Protein AF-A0A7S3H6M2-F1 (afdb_monomer)

pLDDT: mean 91.88, std 9.2, range [43.47, 98.38]

Mean predicted aligned error: 4.54 Å

Foldseek 3Di:
DPDDFFKAFPVVRDTDNPVRLCVVQPPPPVCVVSVPTAIETPPADAAPPPRRYGFQKQFQVVLATHNPVVLCVVQVDDPSVPTQMWTADSVRFTHHVNHTDDPVVSVVSSVSRVVVPD

Organism: NCBI:txid89044

Radius of gyration: 16.24 Å; Cα contacts (8 Å, |Δi|>4): 192; chains: 1; bounding box: 46×30×52 Å

InterPro domains:
  IPR000315 B-box-type zinc finger [PS50119] (42-88)
  IPR038446 CEBP, ZZ domain superfamily [G3DSA:4.10.640.40] (37-93)

Solvent-accessible surface area (backbone atoms only — not comparable to full-atom values): 6670 Å² total; per-residue (Å²): 130,91,72,66,64,48,26,31,32,60,79,77,70,46,74,24,27,69,66,56,43,43,46,58,29,72,62,35,79,93,41,68,80,40,55,78,57,42,74,22,58,60,94,46,51,53,8,72,87,72,65,56,43,47,25,33,30,39,31,68,76,76,38,37,36,19,24,63,67,59,42,48,72,67,26,72,50,78,77,47,56,72,54,53,66,30,43,31,48,94,84,59,53,42,23,54,94,85,40,78,48,57,69,72,58,44,48,53,54,50,53,52,33,55,67,72,66,126

Structure (mmCIF, N/CA/C/O backbone):
data_AF-A0A7S3H6M2-F1
#
_entry.id   AF-A0A7S3H6M2-F1
#
loop_
_atom_site.group_PDB
_atom_site.id
_atom_site.type_symbol
_atom_site.label_atom_id
_atom_site.label_alt_id
_atom_site.label_comp_id
_atom_site.label_asym_id
_atom_site.label_entity_id
_atom_site.label_seq_id
_atom_site.pdbx_PDB_ins_code
_atom_site.Cartn_x
_atom_site.Cartn_y
_atom_site.Car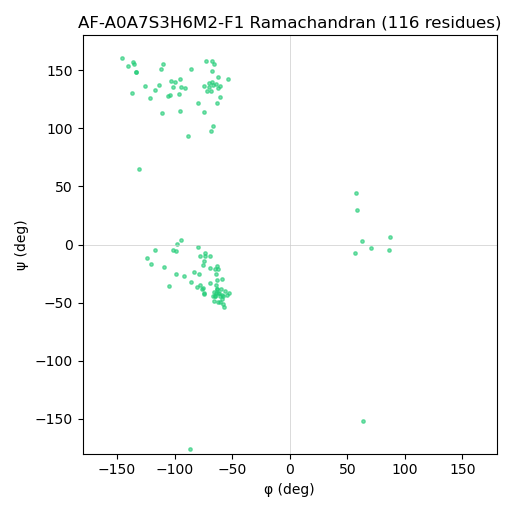tn_z
_atom_site.occupancy
_atom_site.B_iso_or_equiv
_atom_site.auth_seq_id
_atom_site.auth_comp_id
_atom_site.auth_asym_id
_atom_site.auth_atom_id
_atom_site.pdbx_PDB_model_num
ATOM 1 N N . GLU A 1 1 ? 10.009 -3.205 -28.437 1.00 51.16 1 GLU A N 1
ATOM 2 C CA . GLU A 1 1 ? 8.686 -3.370 -27.812 1.00 51.16 1 GLU A CA 1
ATOM 3 C C . GLU A 1 1 ? 8.707 -2.582 -26.518 1.00 51.16 1 GLU A C 1
ATOM 5 O O . GLU A 1 1 ? 9.531 -2.885 -25.658 1.00 51.16 1 GLU A O 1
ATOM 10 N N . ASP A 1 2 ? 7.930 -1.504 -26.438 1.00 56.41 2 ASP A N 1
ATOM 11 C CA . ASP A 1 2 ? 7.875 -0.653 -25.249 1.00 56.41 2 ASP A CA 1
ATOM 12 C C . ASP A 1 2 ? 7.226 -1.433 -24.105 1.00 56.41 2 ASP A C 1
ATOM 14 O O . ASP A 1 2 ? 6.006 -1.573 -24.023 1.00 56.41 2 ASP A O 1
ATOM 18 N N . ARG A 1 3 ? 8.056 -2.006 -23.232 1.00 79.56 3 ARG A N 1
ATOM 19 C CA . ARG A 1 3 ? 7.572 -2.673 -22.025 1.00 79.56 3 ARG A CA 1
ATOM 20 C C . ARG A 1 3 ? 7.136 -1.604 -21.034 1.00 79.56 3 ARG A C 1
ATOM 22 O O . ARG A 1 3 ? 7.966 -0.845 -20.535 1.00 79.56 3 ARG A O 1
ATOM 29 N N . VAL A 1 4 ? 5.838 -1.564 -20.750 1.00 89.75 4 VAL A N 1
ATOM 30 C CA . VAL A 1 4 ? 5.256 -0.643 -19.772 1.00 89.75 4 VAL A CA 1
ATOM 31 C C . VAL A 1 4 ? 5.880 -0.907 -18.402 1.00 89.75 4 VAL A C 1
ATOM 33 O O . VAL A 1 4 ? 6.069 -2.058 -17.998 1.00 89.75 4 VAL A O 1
ATOM 36 N N . ALA A 1 5 ? 6.229 0.163 -17.691 1.00 93.44 5 ALA A N 1
ATOM 37 C CA . ALA A 1 5 ? 6.680 0.038 -16.317 1.00 93.44 5 ALA A CA 1
ATOM 38 C C . ALA A 1 5 ? 5.543 -0.510 -15.448 1.00 93.44 5 ALA A C 1
ATOM 40 O O . ALA A 1 5 ? 4.403 -0.085 -15.579 1.00 93.44 5 ALA A O 1
ATOM 41 N N . THR A 1 6 ? 5.859 -1.429 -14.547 1.00 93.94 6 THR A N 1
ATOM 42 C CA . THR A 1 6 ? 4.920 -1.983 -13.559 1.00 93.94 6 THR A CA 1
ATOM 43 C C . THR A 1 6 ? 5.433 -1.803 -12.134 1.00 93.94 6 THR A C 1
ATOM 45 O O . THR A 1 6 ? 4.687 -1.950 -11.165 1.00 93.94 6 THR A O 1
ATOM 48 N N . CYS A 1 7 ? 6.700 -1.418 -11.976 1.00 94.31 7 CYS A N 1
ATOM 49 C CA . CYS A 1 7 ? 7.295 -1.139 -10.685 1.00 94.31 7 CYS A CA 1
ATOM 50 C C . CYS A 1 7 ? 8.329 -0.012 -10.747 1.00 94.31 7 CYS A C 1
ATOM 52 O O . CYS A 1 7 ? 8.870 0.328 -11.800 1.00 94.31 7 CYS A O 1
ATOM 54 N N . GLN A 1 8 ? 8.609 0.554 -9.583 1.00 95.19 8 GLN A N 1
ATOM 55 C CA . GLN A 1 8 ? 9.697 1.478 -9.332 1.00 95.19 8 GLN A CA 1
ATOM 56 C C . GLN A 1 8 ? 10.699 0.809 -8.390 1.00 95.19 8 GLN A C 1
ATOM 58 O O . GLN A 1 8 ? 10.320 0.174 -7.402 1.00 95.19 8 GLN A O 1
ATOM 63 N N . CYS A 1 9 ? 11.982 0.978 -8.687 1.00 95.94 9 CYS A N 1
ATOM 64 C CA . CYS A 1 9 ? 13.046 0.712 -7.734 1.00 95.94 9 CYS A CA 1
ATOM 65 C C . CYS A 1 9 ? 13.165 1.899 -6.775 1.00 95.94 9 CYS A C 1
ATOM 67 O O . CYS A 1 9 ? 13.414 3.020 -7.217 1.00 95.94 9 CYS A O 1
ATOM 69 N N . VAL A 1 10 ? 13.009 1.661 -5.475 1.00 94.88 10 VAL A N 1
ATOM 70 C CA . VAL A 1 10 ? 12.978 2.726 -4.459 1.00 94.88 10 VAL A CA 1
ATOM 71 C C . VAL A 1 10 ? 14.321 3.454 -4.377 1.00 94.88 10 VAL A C 1
ATOM 73 O O . VAL A 1 10 ? 14.358 4.678 -4.361 1.00 94.88 10 VAL A O 1
ATOM 76 N N . GLN A 1 11 ? 15.429 2.711 -4.380 1.00 95.12 11 GLN A N 1
ATOM 77 C CA . GLN A 1 11 ? 16.775 3.264 -4.218 1.00 95.12 11 GLN A CA 1
ATOM 78 C C . GLN A 1 11 ? 17.304 3.909 -5.500 1.00 95.12 11 GLN A C 1
ATOM 80 O O . GLN A 1 11 ? 18.025 4.899 -5.435 1.00 95.12 11 GLN A O 1
ATOM 85 N N . CYS A 1 12 ? 16.966 3.363 -6.671 1.00 93.81 12 CYS A N 1
ATOM 86 C CA . CYS A 1 12 ? 17.398 3.945 -7.944 1.00 93.81 12 CYS A CA 1
ATOM 87 C C . CYS A 1 12 ? 16.491 5.088 -8.415 1.00 93.81 12 CYS A C 1
ATOM 89 O O . CYS A 1 12 ? 16.902 5.863 -9.271 1.00 93.81 12 CYS A O 1
ATOM 91 N N . GLY A 1 13 ? 15.234 5.131 -7.962 1.00 93.31 13 GLY A N 1
ATOM 92 C CA . GLY A 1 13 ? 14.197 6.027 -8.483 1.00 93.31 13 GLY A CA 1
ATOM 93 C C . GLY A 1 13 ? 13.699 5.675 -9.893 1.00 93.31 13 GLY A C 1
ATOM 94 O O . GLY A 1 13 ? 12.778 6.320 -10.388 1.00 93.31 13 GLY A O 1
ATOM 95 N N . LEU A 1 14 ? 14.276 4.650 -10.530 1.00 94.56 14 LEU A N 1
ATOM 96 C CA . LEU A 1 14 ? 13.985 4.241 -11.905 1.00 94.56 14 LEU A CA 1
ATOM 97 C C . LEU A 1 14 ? 12.786 3.289 -11.994 1.00 94.56 14 LEU A C 1
ATOM 99 O O . LEU A 1 14 ? 12.524 2.497 -11.084 1.00 94.56 14 LEU A O 1
ATOM 103 N N . PHE A 1 15 ? 12.094 3.352 -13.130 1.00 95.00 15 PHE A N 1
ATOM 104 C CA . PHE A 1 15 ? 10.913 2.551 -13.438 1.00 95.00 15 PHE A CA 1
ATOM 105 C C . PHE A 1 15 ? 11.266 1.359 -14.326 1.00 95.00 15 PHE A C 1
ATOM 107 O O . PHE A 1 15 ? 12.054 1.479 -15.262 1.00 95.00 15 PHE A O 1
ATOM 114 N N . TYR A 1 16 ? 10.653 0.215 -14.038 1.00 94.75 16 TYR A N 1
ATOM 115 C CA . TYR A 1 16 ? 10.9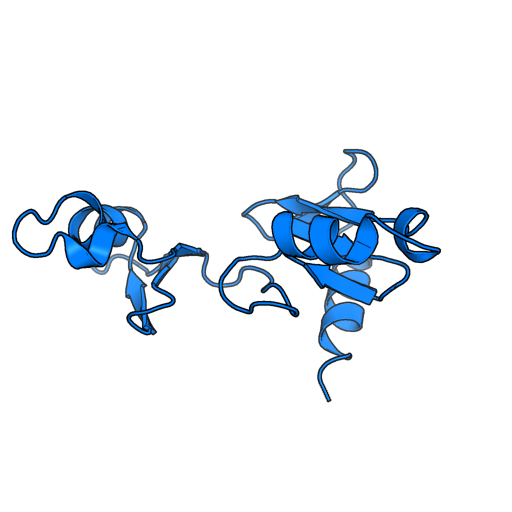17 -1.049 -14.715 1.00 94.75 16 TYR A CA 1
ATOM 116 C C . TYR A 1 16 ? 9.621 -1.828 -14.935 1.00 94.75 16 TYR A C 1
ATOM 118 O O . TYR A 1 16 ? 8.670 -1.722 -14.157 1.00 94.75 16 TYR A O 1
ATOM 126 N N . SER A 1 17 ? 9.609 -2.679 -15.959 1.00 94.94 17 SER A N 1
ATOM 127 C CA . SER A 1 17 ? 8.739 -3.860 -15.947 1.00 94.94 17 SER A CA 1
ATOM 128 C C . SER A 1 17 ? 9.215 -4.844 -14.875 1.00 94.94 17 SER A C 1
ATOM 130 O O . SER A 1 17 ? 10.389 -4.828 -14.499 1.00 94.94 17 SER A O 1
ATOM 132 N N . ASP A 1 18 ? 8.337 -5.731 -14.406 1.00 92.19 18 ASP A N 1
ATOM 133 C CA . ASP A 1 18 ? 8.694 -6.747 -13.408 1.00 92.19 18 ASP A CA 1
ATOM 134 C C . ASP A 1 18 ? 9.902 -7.591 -13.846 1.00 92.19 18 ASP A C 1
ATOM 136 O O . ASP A 1 18 ? 10.829 -7.801 -13.065 1.00 92.19 18 ASP A O 1
ATOM 140 N N . GLU A 1 19 ? 9.931 -8.011 -15.116 1.00 93.38 19 GLU A N 1
ATOM 141 C CA . GLU A 1 19 ? 11.057 -8.751 -15.697 1.00 93.38 19 GLU A CA 1
ATOM 142 C C . GLU A 1 19 ? 12.338 -7.914 -15.748 1.00 93.38 19 GLU A C 1
ATOM 144 O O . GLU A 1 19 ? 13.410 -8.396 -15.385 1.00 93.38 19 GLU A O 1
ATOM 149 N N . GLY A 1 20 ? 12.235 -6.650 -16.174 1.00 93.75 20 GLY A N 1
ATOM 150 C CA . GLY A 1 20 ? 13.382 -5.745 -16.241 1.00 93.75 20 GLY A CA 1
ATOM 151 C C . GLY A 1 20 ? 13.987 -5.480 -14.863 1.00 93.75 20 GLY A C 1
ATOM 152 O O . GLY A 1 20 ? 15.209 -5.462 -14.720 1.00 93.75 20 GLY A O 1
ATOM 153 N N . PHE A 1 21 ? 13.142 -5.347 -13.836 1.00 94.44 21 PHE A N 1
ATOM 154 C CA . PHE A 1 21 ? 13.600 -5.202 -12.460 1.00 94.44 21 PHE A CA 1
ATOM 155 C C . PHE A 1 21 ? 14.409 -6.424 -12.025 1.00 94.44 21 PHE A C 1
ATOM 157 O O . PHE A 1 21 ? 15.517 -6.258 -11.518 1.00 94.44 21 PHE A O 1
ATOM 164 N N . LEU A 1 22 ? 13.891 -7.638 -12.253 1.00 92.62 22 LEU A N 1
ATOM 165 C CA . LEU A 1 22 ? 14.582 -8.880 -11.896 1.00 92.62 22 LEU A CA 1
ATOM 166 C C . LEU A 1 22 ? 15.906 -9.033 -12.648 1.00 92.62 22 LEU A C 1
ATOM 168 O O . LEU A 1 22 ? 16.909 -9.404 -12.044 1.00 92.62 22 LEU A O 1
ATOM 172 N N . TYR A 1 23 ? 15.939 -8.704 -13.939 1.00 91.62 23 TYR A N 1
ATOM 173 C CA . TYR A 1 23 ? 17.169 -8.765 -14.723 1.00 91.62 23 TYR A CA 1
ATOM 174 C C . TYR A 1 23 ? 18.273 -7.887 -14.119 1.00 91.62 23 TYR A C 1
ATOM 176 O O . TYR A 1 23 ? 19.361 -8.379 -13.833 1.00 91.62 23 TYR A O 1
ATOM 184 N N . VAL A 1 24 ? 17.964 -6.616 -13.847 1.00 91.50 24 VAL A N 1
ATOM 185 C CA . VAL 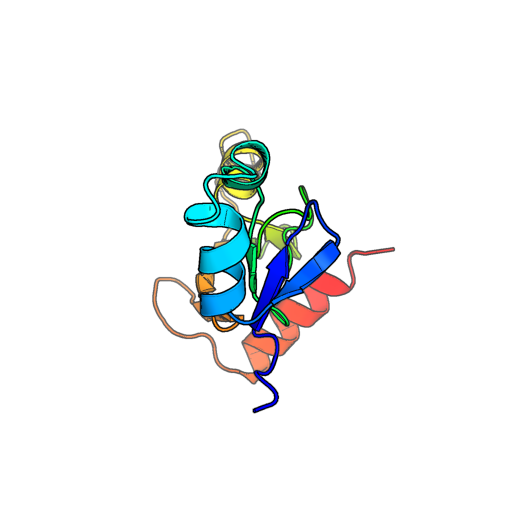A 1 24 ? 18.946 -5.638 -13.349 1.00 91.50 24 VAL A CA 1
ATOM 186 C C . VAL A 1 24 ? 19.302 -5.860 -11.878 1.00 91.50 24 VAL A C 1
ATOM 188 O O . VAL A 1 24 ? 20.464 -5.748 -11.506 1.00 91.50 24 VAL A O 1
ATOM 191 N N . HIS A 1 25 ? 18.322 -6.167 -11.025 1.00 92.94 25 HIS A N 1
ATOM 192 C CA . HIS A 1 25 ? 18.529 -6.179 -9.573 1.00 92.94 25 HIS A CA 1
ATOM 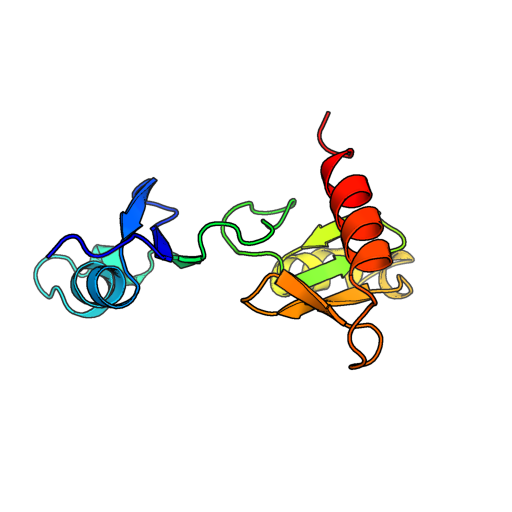193 C C . HIS A 1 25 ? 18.767 -7.581 -9.010 1.00 92.94 25 HIS A C 1
ATOM 195 O O . HIS A 1 25 ? 19.408 -7.705 -7.976 1.00 92.94 25 HIS A O 1
ATOM 201 N N . ALA A 1 26 ? 18.298 -8.650 -9.661 1.00 86.31 26 ALA A N 1
ATOM 202 C CA . ALA A 1 26 ? 18.476 -10.016 -9.159 1.00 86.31 26 ALA A CA 1
ATOM 203 C C . ALA A 1 26 ? 19.543 -10.813 -9.927 1.00 86.31 26 ALA A C 1
ATOM 205 O O . ALA A 1 26 ? 20.256 -11.619 -9.317 1.00 86.31 26 ALA A O 1
ATOM 206 N N . PHE A 1 27 ? 19.661 -10.601 -11.242 1.00 85.38 27 PHE A N 1
ATOM 207 C CA . PHE A 1 27 ? 20.471 -11.456 -12.118 1.00 85.38 27 PHE A CA 1
ATOM 208 C C . PHE A 1 27 ? 21.756 -10.818 -12.646 1.00 85.38 27 PHE A C 1
ATOM 210 O O . PHE A 1 27 ? 22.666 -11.562 -13.013 1.00 85.38 27 PHE A O 1
ATOM 217 N N . ASP A 1 28 ? 21.881 -9.490 -12.637 1.00 83.38 28 ASP A N 1
ATOM 218 C CA . ASP A 1 28 ? 23.113 -8.825 -13.059 1.00 83.38 28 ASP A CA 1
ATOM 219 C C . ASP A 1 28 ? 24.268 -9.135 -12.086 1.00 83.38 28 ASP A C 1
ATOM 221 O O . ASP A 1 28 ? 24.380 -8.600 -10.980 1.00 83.38 28 ASP A O 1
ATOM 225 N N . ALA A 1 29 ? 25.144 -10.053 -12.501 1.00 75.88 29 ALA A N 1
ATOM 226 C CA . ALA A 1 29 ? 26.308 -10.464 -11.726 1.00 75.88 29 ALA A CA 1
ATOM 227 C C . ALA A 1 29 ? 27.377 -9.364 -11.628 1.00 75.88 29 ALA A C 1
ATOM 229 O O . ALA A 1 29 ? 28.194 -9.406 -10.708 1.00 75.88 29 ALA A O 1
ATOM 230 N N . ALA A 1 30 ? 27.370 -8.380 -12.534 1.00 86.06 30 ALA A N 1
ATOM 231 C CA . ALA A 1 30 ? 28.301 -7.259 -12.493 1.00 86.06 30 ALA A CA 1
ATOM 232 C C . ALA A 1 30 ? 27.934 -6.237 -11.404 1.00 86.06 30 ALA A C 1
ATOM 234 O O . ALA A 1 30 ? 28.783 -5.434 -11.016 1.00 86.06 30 ALA A O 1
ATOM 235 N N . ARG A 1 31 ? 26.691 -6.268 -10.899 1.00 82.50 31 ARG A N 1
ATOM 236 C CA . ARG A 1 31 ? 26.148 -5.306 -9.927 1.00 82.50 31 ARG A CA 1
ATOM 237 C C . ARG A 1 31 ? 25.466 -5.994 -8.734 1.00 82.50 31 ARG A C 1
ATOM 239 O O . ARG A 1 31 ? 24.258 -5.864 -8.533 1.00 82.50 31 ARG A O 1
ATOM 246 N N . PRO A 1 32 ? 26.222 -6.736 -7.900 1.00 84.62 32 PRO A N 1
ATOM 247 C CA . PRO A 1 32 ? 25.656 -7.462 -6.761 1.00 84.62 32 PRO A CA 1
ATOM 248 C C . PRO A 1 32 ? 25.069 -6.540 -5.680 1.00 84.62 32 PRO A C 1
ATOM 250 O O . PRO A 1 32 ? 24.224 -6.983 -4.903 1.00 84.62 32 PRO A O 1
ATOM 253 N N . ASP A 1 33 ? 25.485 -5.271 -5.645 1.00 88.88 33 ASP A N 1
ATOM 254 C CA . ASP A 1 33 ? 24.974 -4.225 -4.755 1.00 88.88 33 ASP A CA 1
ATOM 255 C C . ASP A 1 33 ? 23.466 -3.984 -4.921 1.00 88.88 33 ASP A C 1
ATOM 257 O O . ASP A 1 33 ? 22.776 -3.665 -3.952 1.00 88.88 33 ASP A O 1
ATOM 261 N N . LEU A 1 34 ? 22.934 -4.218 -6.123 1.00 90.69 34 LEU A N 1
ATOM 262 C CA . LEU A 1 34 ? 21.544 -3.918 -6.466 1.00 90.69 34 LEU A CA 1
ATOM 263 C C . LEU A 1 34 ? 20.537 -4.953 -5.936 1.00 90.69 34 LEU A C 1
ATOM 265 O O . LEU A 1 34 ? 19.335 -4.697 -5.954 1.00 90.69 34 LEU A O 1
ATOM 269 N N . ARG A 1 35 ? 20.997 -6.095 -5.406 1.00 88.38 35 ARG A N 1
ATOM 270 C CA . ARG A 1 35 ? 20.135 -7.206 -4.944 1.00 88.38 35 ARG A CA 1
ATOM 271 C C . ARG A 1 35 ? 19.223 -6.859 -3.777 1.00 88.38 35 ARG A C 1
ATOM 273 O O . ARG A 1 35 ? 18.175 -7.477 -3.622 1.00 88.38 35 ARG A O 1
ATOM 280 N N . ASN A 1 36 ? 19.613 -5.875 -2.973 1.00 90.31 36 ASN A N 1
ATOM 281 C CA . ASN A 1 36 ? 18.832 -5.417 -1.824 1.00 90.31 36 ASN A CA 1
ATOM 282 C C . ASN A 1 36 ? 17.925 -4.228 -2.162 1.00 90.31 36 ASN A C 1
ATOM 284 O O . ASN A 1 36 ? 17.292 -3.656 -1.272 1.00 90.31 36 ASN A O 1
ATOM 288 N N . HIS A 1 37 ? 17.881 -3.818 -3.431 1.00 94.31 37 HIS A N 1
ATOM 289 C CA . HIS A 1 37 ? 16.989 -2.754 -3.839 1.00 94.31 37 HIS A CA 1
ATOM 290 C C . HIS A 1 37 ? 15.539 -3.218 -3.786 1.00 94.31 37 HIS A C 1
ATOM 292 O O . HIS A 1 37 ? 15.187 -4.339 -4.151 1.00 94.31 37 HIS A O 1
ATOM 298 N N . LEU A 1 38 ? 14.690 -2.323 -3.305 1.00 94.12 38 LEU A N 1
ATOM 299 C CA . LEU A 1 38 ? 13.297 -2.588 -3.043 1.00 94.12 38 LEU A CA 1
ATOM 300 C C . LEU A 1 38 ? 12.475 -2.249 -4.272 1.00 94.12 38 LEU A C 1
ATOM 302 O O . LEU A 1 38 ? 12.628 -1.199 -4.900 1.00 94.12 38 LEU A O 1
ATOM 306 N N . LYS A 1 39 ? 11.572 -3.170 -4.580 1.00 94.50 39 LYS A N 1
ATOM 307 C CA . LYS A 1 39 ? 10.593 -3.037 -5.642 1.00 94.50 39 LYS A CA 1
ATOM 308 C C . LYS A 1 39 ? 9.276 -2.550 -5.058 1.00 94.50 39 LYS A C 1
ATOM 310 O O . LYS A 1 39 ? 8.733 -3.175 -4.147 1.00 94.50 39 LYS A O 1
ATOM 315 N N . ARG A 1 40 ? 8.715 -1.506 -5.658 1.00 94.19 40 ARG A N 1
ATOM 316 C CA . ARG A 1 40 ? 7.374 -1.005 -5.355 1.00 94.19 40 ARG A CA 1
ATOM 317 C C . ARG A 1 40 ? 6.520 -1.027 -6.618 1.00 94.19 40 ARG A C 1
ATOM 319 O O . ARG A 1 40 ? 6.939 -0.495 -7.638 1.00 94.19 40 ARG A O 1
ATOM 326 N N . VAL A 1 41 ? 5.352 -1.665 -6.579 1.00 93.25 41 VAL A N 1
ATOM 327 C CA . VAL A 1 41 ? 4.393 -1.667 -7.707 1.00 93.25 41 VAL A CA 1
ATOM 328 C C . VAL A 1 41 ? 3.935 -0.234 -7.981 1.00 93.25 41 VAL A C 1
ATOM 330 O O . VAL A 1 41 ? 3.631 0.498 -7.039 1.00 93.25 41 VAL A O 1
ATOM 333 N N . ILE A 1 42 ? 3.902 0.174 -9.251 1.00 89.06 42 ILE A N 1
ATOM 334 C CA . ILE A 1 42 ? 3.381 1.498 -9.614 1.00 89.06 42 ILE A CA 1
ATOM 335 C C . ILE A 1 42 ? 1.875 1.566 -9.345 1.00 89.06 42 ILE A C 1
ATOM 337 O O . ILE A 1 42 ? 1.182 0.560 -9.438 1.00 89.06 42 ILE A O 1
ATOM 341 N N . ASN A 1 43 ? 1.364 2.750 -9.012 1.00 85.94 43 ASN A N 1
ATOM 342 C CA . ASN A 1 43 ? -0.042 2.980 -8.640 1.00 85.94 43 ASN A CA 1
ATOM 343 C C . ASN A 1 43 ? -0.516 2.240 -7.373 1.00 85.94 43 ASN A C 1
ATOM 345 O O . ASN A 1 43 ? -1.677 2.374 -6.993 1.00 85.94 43 ASN A O 1
ATOM 349 N N . GLY A 1 44 ? 0.369 1.510 -6.688 1.00 88.12 44 GLY A N 1
ATOM 350 C CA . GLY A 1 44 ? 0.088 0.960 -5.369 1.00 88.12 44 GLY A CA 1
ATOM 351 C C . GLY A 1 44 ? -0.083 2.057 -4.317 1.00 88.12 44 GLY A C 1
ATOM 352 O O . GLY A 1 44 ? 0.445 3.167 -4.437 1.00 88.12 44 GLY A O 1
ATOM 353 N N . LEU A 1 45 ? -0.818 1.735 -3.254 1.00 92.38 45 LEU A N 1
ATOM 354 C CA . LEU A 1 45 ? -0.842 2.548 -2.041 1.00 92.38 45 LEU A CA 1
ATOM 355 C C . LEU A 1 45 ? 0.529 2.465 -1.366 1.00 92.38 45 LEU A C 1
ATOM 357 O O . LEU A 1 45 ? 1.127 1.394 -1.337 1.00 92.38 45 LEU A O 1
ATOM 361 N N . VAL A 1 46 ? 1.044 3.575 -0.839 1.00 93.19 46 VAL A N 1
ATOM 362 C CA . VAL A 1 46 ? 2.391 3.651 -0.248 1.00 93.19 46 VAL A CA 1
ATOM 363 C C . VAL A 1 46 ? 2.281 3.653 1.273 1.00 93.19 46 VAL A C 1
ATOM 365 O O . VAL A 1 46 ? 1.373 4.262 1.830 1.00 93.19 46 VAL A O 1
ATOM 368 N N . CYS A 1 47 ? 3.194 2.954 1.949 1.00 95.81 47 CYS A N 1
ATOM 369 C CA . CYS A 1 47 ? 3.305 3.021 3.403 1.00 95.81 47 CYS A CA 1
ATOM 370 C C . CYS A 1 47 ? 3.679 4.443 3.844 1.00 95.81 47 CYS A C 1
ATOM 372 O O . CYS A 1 47 ? 4.755 4.915 3.481 1.00 95.81 47 CYS A O 1
ATOM 374 N N . LEU A 1 48 ? 2.845 5.071 4.673 1.00 95.44 48 LEU A N 1
ATOM 375 C CA . LEU A 1 48 ? 3.075 6.416 5.208 1.00 95.44 48 LEU A CA 1
ATOM 376 C C . LEU A 1 48 ? 4.324 6.482 6.101 1.00 95.44 48 LEU A C 1
ATOM 378 O O . LEU A 1 48 ? 5.039 7.471 6.107 1.00 95.44 48 LEU A O 1
ATOM 382 N N . GLU A 1 49 ? 4.605 5.414 6.851 1.00 96.31 49 GLU A N 1
ATOM 383 C CA . GLU A 1 49 ? 5.689 5.416 7.843 1.00 96.31 49 GLU A CA 1
ATOM 384 C C . GLU A 1 49 ? 7.087 5.299 7.217 1.00 96.31 49 GLU A C 1
ATOM 386 O O . GLU A 1 49 ? 8.041 5.871 7.733 1.00 96.31 49 GLU A O 1
ATOM 391 N N . CYS A 1 50 ? 7.252 4.491 6.165 1.00 96.12 50 CYS A N 1
ATOM 392 C CA . CYS A 1 50 ? 8.584 4.207 5.616 1.00 96.12 50 CYS A CA 1
ATOM 393 C C . CYS A 1 50 ? 8.770 4.602 4.160 1.00 96.12 50 CYS A C 1
ATOM 395 O O . CYS A 1 50 ? 9.906 4.592 3.702 1.00 96.12 50 CYS A O 1
ATOM 397 N N . GLU A 1 51 ? 7.684 4.842 3.422 1.00 94.00 51 GLU A N 1
ATOM 398 C CA . GLU A 1 51 ? 7.656 5.190 1.995 1.00 94.00 51 GLU A CA 1
ATOM 399 C C . GLU A 1 51 ? 8.341 4.192 1.035 1.00 94.00 51 GLU A C 1
ATOM 401 O O . GLU A 1 51 ? 8.194 4.287 -0.183 1.00 94.00 51 GLU A O 1
ATOM 406 N N . HIS A 1 52 ? 9.028 3.172 1.549 1.00 94.06 52 HIS A N 1
ATOM 407 C CA . HIS A 1 52 ? 9.777 2.195 0.766 1.00 94.06 52 HIS A CA 1
ATOM 408 C C . HIS A 1 52 ? 8.888 1.097 0.180 1.00 94.06 52 HIS A C 1
ATOM 410 O O . HIS A 1 52 ? 9.115 0.625 -0.930 1.00 94.06 52 HIS A O 1
ATOM 416 N N . TYR A 1 53 ? 7.867 0.672 0.917 1.00 95.19 53 TYR A N 1
ATOM 417 C CA . TYR A 1 53 ? 7.010 -0.440 0.516 1.00 95.19 53 TYR A CA 1
ATOM 418 C C . TYR A 1 53 ? 5.616 0.044 0.143 1.00 95.19 53 TYR A C 1
ATOM 420 O O . TYR A 1 53 ? 5.136 1.068 0.637 1.00 95.19 53 TYR A O 1
ATOM 428 N N . ASN A 1 54 ? 4.941 -0.751 -0.685 1.00 95.88 54 ASN A N 1
ATOM 429 C CA . ASN A 1 54 ? 3.500 -0.621 -0.815 1.00 95.88 54 ASN A CA 1
ATOM 430 C C . ASN A 1 54 ? 2.824 -0.920 0.526 1.00 95.88 54 ASN A C 1
ATOM 432 O O . ASN A 1 54 ? 3.271 -1.783 1.290 1.00 95.88 54 ASN A O 1
ATOM 436 N N . ALA A 1 55 ? 1.747 -0.200 0.802 1.00 96.88 55 ALA A N 1
ATOM 437 C CA . ALA A 1 55 ? 0.870 -0.479 1.912 1.00 96.88 55 ALA A CA 1
ATOM 438 C C . ALA A 1 55 ? 0.133 -1.798 1.664 1.00 96.88 55 ALA A C 1
ATOM 440 O O . ALA A 1 55 ? -0.416 -2.033 0.591 1.00 96.88 55 ALA A O 1
ATOM 441 N N . SER A 1 56 ? 0.136 -2.643 2.685 1.00 97.25 56 SER A N 1
ATOM 442 C CA . SER A 1 56 ? -0.600 -3.908 2.749 1.00 97.25 56 SER A CA 1
ATOM 443 C C . SER A 1 56 ? -1.645 -3.890 3.864 1.00 97.25 56 SER A C 1
ATOM 445 O O . SER A 1 56 ? -2.396 -4.850 4.031 1.00 97.25 56 SER A O 1
ATOM 447 N N . VAL A 1 57 ? -1.679 -2.812 4.652 1.00 98.00 57 VAL A N 1
ATOM 448 C CA . VAL A 1 57 ? -2.577 -2.625 5.783 1.00 98.00 57 VAL A CA 1
ATOM 449 C C . VAL A 1 57 ? -3.122 -1.200 5.770 1.00 98.00 57 VAL A C 1
ATOM 451 O O . VAL A 1 57 ? -2.352 -0.243 5.696 1.00 98.00 57 VAL A O 1
ATOM 454 N N . LEU A 1 58 ? -4.440 -1.061 5.895 1.00 97.88 58 LEU A N 1
ATOM 455 C CA . LEU A 1 58 ? -5.099 0.196 6.253 1.00 97.88 58 LEU A CA 1
ATOM 456 C C . LEU A 1 58 ? -5.572 0.081 7.699 1.00 97.88 58 LEU A C 1
ATOM 458 O O . LEU A 1 58 ? -6.249 -0.882 8.048 1.00 97.88 58 LEU A O 1
ATOM 462 N N . CYS A 1 59 ? -5.223 1.042 8.548 1.00 97.62 59 CYS A N 1
ATOM 463 C CA . CYS A 1 59 ? -5.724 1.110 9.920 1.00 97.62 59 CYS A CA 1
ATOM 464 C C . CYS A 1 59 ? -6.937 2.046 9.963 1.00 97.62 59 CYS A C 1
ATOM 466 O O . CYS A 1 59 ? -6.778 3.234 9.697 1.00 97.62 59 CYS A O 1
ATOM 468 N N . GLU A 1 60 ? -8.134 1.539 10.270 1.00 95.00 60 GLU A N 1
ATOM 469 C CA . GLU A 1 60 ? -9.369 2.343 10.211 1.00 95.00 60 GLU A CA 1
ATOM 470 C C . GLU A 1 60 ? -9.400 3.419 11.308 1.00 95.00 60 GLU A C 1
ATOM 472 O O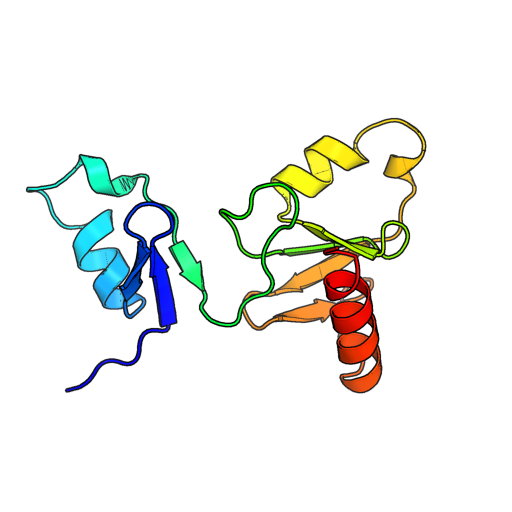 . GLU A 1 60 ? -9.898 4.518 11.073 1.00 95.00 60 GLU A O 1
ATOM 477 N N . ASP A 1 61 ? -8.820 3.138 12.480 1.00 95.44 61 ASP A N 1
ATOM 478 C CA . ASP A 1 61 ? -8.764 4.090 13.597 1.00 95.44 61 ASP A CA 1
ATOM 479 C C . ASP A 1 61 ? -7.726 5.197 13.391 1.00 95.44 61 ASP A C 1
ATOM 481 O O . ASP A 1 61 ? -7.947 6.338 13.792 1.00 95.44 61 ASP A O 1
ATOM 485 N N . CYS A 1 62 ? -6.577 4.862 12.793 1.00 95.12 62 CYS A N 1
ATOM 486 C CA . CYS A 1 62 ? -5.565 5.861 12.439 1.00 95.12 62 CYS A CA 1
ATOM 487 C C . CYS A 1 62 ? -5.928 6.603 11.156 1.00 95.12 62 CYS A C 1
ATOM 489 O O . CYS A 1 62 ? -5.512 7.740 10.989 1.00 95.12 62 CYS A O 1
ATOM 491 N N . VAL A 1 63 ? -6.720 5.972 10.285 1.00 94.44 63 VAL A N 1
ATOM 492 C CA . VAL A 1 63 ? -6.980 6.444 8.926 1.00 94.44 63 VAL A CA 1
ATOM 493 C C . VAL A 1 63 ? -5.659 6.579 8.157 1.00 94.44 63 VAL A C 1
ATOM 495 O O . VAL A 1 63 ? -5.427 7.562 7.478 1.00 94.44 63 VAL A O 1
ATOM 498 N N . ASP A 1 64 ? -4.783 5.579 8.280 1.00 96.19 64 ASP A N 1
ATOM 499 C CA . ASP A 1 64 ? -3.428 5.607 7.717 1.00 96.19 64 ASP A CA 1
ATOM 500 C C . ASP A 1 64 ? -3.067 4.283 7.027 1.00 96.19 64 ASP A C 1
ATOM 502 O O . ASP A 1 64 ? -3.585 3.207 7.361 1.00 96.19 64 ASP A O 1
ATOM 506 N N . LEU A 1 65 ? -2.132 4.374 6.076 1.00 96.88 65 LEU A N 1
ATOM 507 C CA . LEU A 1 65 ? -1.640 3.274 5.248 1.00 96.88 65 LEU A CA 1
ATOM 508 C C . LEU A 1 65 ? -0.260 2.801 5.706 1.00 96.88 65 LEU A C 1
ATOM 510 O O . LEU A 1 65 ? 0.688 3.580 5.804 1.00 96.88 65 LEU A O 1
ATOM 514 N N . PHE A 1 66 ? -0.111 1.496 5.912 1.00 97.75 66 PHE A N 1
ATOM 515 C CA . PHE A 1 66 ? 1.131 0.892 6.384 1.00 97.75 66 PHE A CA 1
ATOM 516 C C . PHE A 1 66 ? 1.501 -0.341 5.564 1.00 97.75 66 PHE A C 1
ATOM 518 O O . PHE A 1 66 ? 0.647 -1.113 5.127 1.00 97.75 66 PHE A O 1
ATOM 525 N N . CYS A 1 67 ? 2.799 -0.595 5.414 1.00 97.62 67 CYS A N 1
ATOM 526 C CA . CYS A 1 67 ? 3.259 -1.951 5.150 1.00 97.62 67 CYS A CA 1
ATOM 527 C C . CYS A 1 67 ? 3.123 -2.798 6.427 1.00 97.62 67 CYS A C 1
ATOM 529 O O . CYS A 1 67 ? 3.112 -2.270 7.545 1.00 97.62 67 CYS A O 1
ATOM 531 N N . THR A 1 68 ? 3.063 -4.120 6.270 1.00 97.50 68 THR A N 1
ATOM 532 C CA . THR A 1 68 ? 2.876 -5.065 7.383 1.00 97.50 68 THR A CA 1
ATOM 533 C C . THR A 1 68 ? 3.889 -4.853 8.513 1.00 97.50 68 THR A C 1
ATOM 535 O O . THR A 1 68 ? 3.521 -4.875 9.687 1.00 97.50 68 THR A O 1
ATOM 538 N N . GLU A 1 69 ? 5.160 -4.608 8.182 1.00 97.88 69 GLU A N 1
ATOM 539 C CA . GLU A 1 69 ? 6.216 -4.419 9.181 1.00 97.88 69 GLU A CA 1
ATOM 540 C C . GLU A 1 69 ? 5.995 -3.154 10.022 1.00 97.88 69 GLU A C 1
ATOM 542 O O . GLU A 1 69 ? 6.019 -3.217 11.256 1.00 97.88 69 GLU A O 1
ATOM 547 N N . CYS A 1 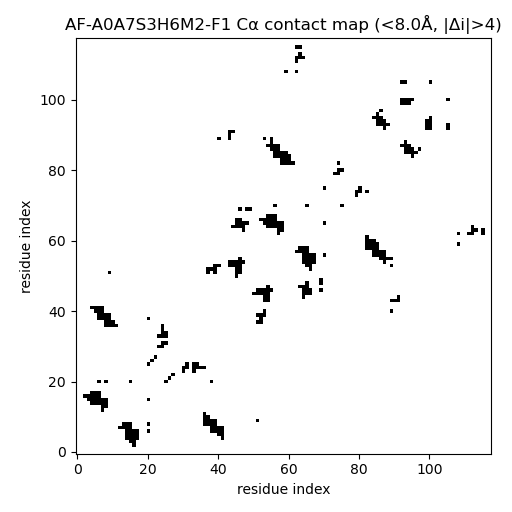70 ? 5.714 -2.018 9.373 1.00 98.31 70 CYS A N 1
ATOM 548 C CA . CYS A 1 70 ? 5.429 -0.761 10.062 1.00 98.31 70 CYS A CA 1
ATOM 549 C C . CYS A 1 70 ? 4.156 -0.860 10.905 1.00 98.31 70 CYS A C 1
ATOM 551 O O . CYS A 1 70 ? 4.159 -0.427 12.062 1.00 98.31 70 CYS A O 1
ATOM 553 N N . PHE A 1 71 ? 3.104 -1.504 10.384 1.00 98.38 71 PHE A N 1
ATOM 554 C CA . PHE A 1 71 ? 1.881 -1.736 11.146 1.00 98.38 71 PHE A CA 1
ATOM 555 C C . PHE A 1 71 ? 2.179 -2.508 12.432 1.00 98.38 71 PHE A C 1
ATOM 557 O O . PHE A 1 71 ? 1.878 -2.016 13.518 1.00 98.38 71 PHE A O 1
ATOM 564 N N . ILE A 1 72 ? 2.855 -3.661 12.342 1.00 97.94 72 ILE A N 1
ATOM 565 C CA . ILE A 1 72 ? 3.216 -4.470 13.514 1.00 97.94 72 ILE A CA 1
ATOM 566 C C . ILE A 1 72 ? 4.076 -3.659 14.485 1.00 97.94 72 ILE A C 1
ATOM 568 O O . ILE A 1 72 ? 3.809 -3.652 15.687 1.00 97.94 72 ILE A O 1
ATOM 572 N N . LYS A 1 73 ? 5.099 -2.950 13.999 1.00 97.81 73 LYS A N 1
ATOM 573 C CA . LYS A 1 73 ? 6.007 -2.161 14.844 1.00 97.81 73 LYS A CA 1
ATOM 574 C C . LYS A 1 73 ? 5.257 -1.113 15.674 1.00 97.81 73 LYS A C 1
ATOM 576 O O . LYS A 1 73 ? 5.540 -0.997 16.872 1.00 97.81 73 LYS A O 1
ATOM 581 N N . LEU A 1 74 ? 4.311 -0.398 15.059 1.00 97.62 74 LEU A N 1
ATOM 582 C CA . LEU A 1 74 ? 3.562 0.707 15.668 1.00 97.62 74 LEU A CA 1
ATOM 583 C C . LEU A 1 74 ? 2.326 0.250 16.462 1.00 97.62 74 LEU A C 1
ATOM 585 O O . LEU A 1 74 ? 1.994 0.862 17.479 1.00 97.62 74 LEU A O 1
ATOM 589 N N . HIS A 1 75 ? 1.677 -0.838 16.041 1.00 97.94 75 HIS A N 1
ATOM 590 C CA . HIS A 1 75 ? 0.410 -1.317 16.605 1.00 97.94 75 HIS A CA 1
ATOM 591 C C . HIS A 1 75 ? 0.570 -2.499 17.571 1.00 97.94 75 HIS A C 1
ATOM 593 O O . HIS A 1 75 ? -0.385 -2.880 18.235 1.00 97.94 75 HIS A O 1
ATOM 599 N N . ARG A 1 76 ? 1.774 -3.059 17.766 1.00 96.62 76 ARG A N 1
ATOM 600 C CA . ARG A 1 76 ? 1.990 -4.183 18.708 1.00 96.62 76 ARG A CA 1
ATOM 601 C C . ARG A 1 76 ? 1.854 -3.848 20.200 1.00 96.62 76 ARG A C 1
ATOM 603 O O . ARG A 1 76 ? 1.888 -4.768 21.018 1.00 96.62 76 ARG A O 1
ATOM 610 N N . LYS A 1 77 ? 1.759 -2.573 20.601 1.00 93.88 77 LYS A N 1
ATOM 611 C CA . LYS A 1 77 ? 1.761 -2.135 22.017 1.00 93.88 77 LYS A CA 1
ATOM 612 C C . LYS A 1 77 ? 0.704 -1.065 22.313 1.00 93.88 77 LYS A C 1
ATOM 614 O O . LYS A 1 77 ? 0.279 -0.332 21.429 1.00 93.88 77 LYS A O 1
ATOM 619 N N . GLY A 1 78 ? 0.316 -0.965 23.588 1.00 95.56 78 GLY A N 1
ATOM 620 C CA . GLY A 1 78 ? -0.609 0.061 24.081 1.00 95.56 78 GLY A CA 1
ATOM 621 C C . GLY A 1 78 ? -2.012 -0.038 23.476 1.00 95.56 78 GLY A C 1
ATOM 622 O O . GLY A 1 78 ? -2.450 -1.120 23.087 1.00 95.56 78 GLY A O 1
ATOM 623 N N . LYS A 1 79 ? -2.701 1.109 23.391 1.00 96.06 79 LYS A N 1
ATOM 624 C CA . LYS A 1 79 ? -4.070 1.211 22.852 1.00 96.06 79 LYS A CA 1
ATOM 625 C C . LYS A 1 79 ? -4.160 0.814 21.372 1.00 96.06 79 LYS A C 1
ATOM 627 O O . LYS A 1 79 ? -5.149 0.220 20.966 1.00 96.06 79 LYS A O 1
ATOM 632 N N . ARG A 1 80 ? -3.085 1.030 20.604 1.00 96.06 80 ARG A N 1
ATOM 633 C CA . ARG A 1 80 ? -3.027 0.722 19.165 1.00 96.06 80 ARG A CA 1
ATOM 634 C C . ARG A 1 80 ? -3.167 -0.765 18.831 1.00 96.06 80 ARG A C 1
ATOM 636 O O . ARG A 1 80 ? -3.529 -1.097 17.712 1.00 96.06 80 ARG A O 1
ATOM 643 N N . ARG A 1 81 ? -2.957 -1.665 19.801 1.00 96.56 81 ARG A N 1
ATOM 644 C CA . ARG A 1 81 ? -3.197 -3.115 19.629 1.00 96.56 81 ARG A CA 1
ATOM 645 C C . ARG A 1 81 ? -4.647 -3.465 19.333 1.00 96.56 81 ARG A C 1
ATOM 647 O O . ARG A 1 81 ? -4.905 -4.571 18.876 1.00 96.56 81 ARG A O 1
ATOM 654 N N . GLN A 1 82 ? -5.567 -2.575 19.685 1.00 96.38 82 GLN A N 1
ATOM 655 C CA . GLN A 1 82 ? -7.001 -2.776 19.526 1.00 96.38 82 GLN A CA 1
ATOM 656 C C . GLN A 1 82 ? -7.538 -2.108 18.259 1.00 96.38 82 GLN A C 1
ATOM 658 O O . GLN A 1 82 ? -8.737 -2.184 18.023 1.00 96.38 82 GLN A O 1
ATOM 663 N N . HIS A 1 83 ? -6.677 -1.459 17.467 1.00 97.06 83 HIS A N 1
ATOM 664 C CA . HIS A 1 83 ? -7.123 -0.811 16.244 1.00 97.06 83 HIS A CA 1
ATOM 665 C C . HIS A 1 83 ? -7.598 -1.843 15.217 1.00 97.06 83 HIS A C 1
ATOM 667 O O . HIS A 1 83 ? -6.962 -2.884 14.997 1.00 97.06 83 HIS A O 1
ATOM 673 N N . VAL A 1 84 ? -8.714 -1.522 14.577 1.00 96.12 84 VAL A N 1
ATOM 674 C CA . VAL A 1 84 ? -9.273 -2.237 13.443 1.00 96.12 84 VAL A CA 1
ATOM 675 C C . VAL A 1 84 ? -8.397 -1.967 12.227 1.00 96.12 84 VAL A C 1
ATOM 677 O O . VAL A 1 84 ? -8.022 -0.831 11.931 1.00 96.12 84 VAL A O 1
ATOM 680 N N . HIS A 1 85 ? -8.051 -3.037 11.522 1.00 96.94 85 HIS A N 1
ATOM 681 C CA . HIS A 1 85 ? -7.236 -2.958 10.324 1.00 96.94 85 HIS A CA 1
ATOM 682 C C . HIS A 1 85 ? -7.829 -3.803 9.203 1.00 96.94 85 HIS A C 1
ATOM 684 O O . HIS A 1 85 ? -8.432 -4.853 9.434 1.00 96.94 85 HIS A O 1
ATOM 690 N N . LEU A 1 86 ? -7.613 -3.325 7.986 1.00 97.94 86 LEU A N 1
ATOM 691 C CA . LEU A 1 86 ? -7.981 -3.953 6.730 1.00 97.94 86 LEU A CA 1
ATOM 692 C C . LEU A 1 86 ? -6.716 -4.385 6.004 1.00 97.94 86 LEU A C 1
ATOM 694 O O . LEU A 1 86 ? -5.666 -3.755 6.145 1.00 97.94 86 LEU A O 1
ATOM 698 N N . THR A 1 87 ? -6.815 -5.441 5.208 1.00 98.06 87 THR A N 1
ATOM 699 C CA . THR A 1 87 ? -5.705 -5.900 4.369 1.00 98.06 87 THR A CA 1
ATOM 700 C C . THR A 1 87 ? -5.836 -5.330 2.967 1.00 98.06 87 THR A C 1
ATOM 702 O O . THR A 1 87 ? -6.942 -5.261 2.436 1.00 98.06 87 THR A O 1
ATOM 705 N N . ILE A 1 88 ? -4.709 -4.967 2.366 1.00 96.31 88 ILE A N 1
ATOM 706 C CA . ILE A 1 88 ? -4.615 -4.479 0.992 1.00 96.31 88 ILE A CA 1
ATOM 707 C C . ILE A 1 88 ? -3.763 -5.475 0.205 1.00 96.31 88 ILE A C 1
ATOM 709 O O . ILE A 1 88 ? -2.703 -5.891 0.683 1.00 96.31 88 ILE A O 1
ATOM 713 N N . ASP A 1 89 ? -4.220 -5.877 -0.976 1.00 93.00 89 ASP A N 1
ATOM 714 C CA . ASP A 1 89 ? -3.438 -6.737 -1.863 1.00 93.00 89 ASP A CA 1
ATOM 715 C C . ASP A 1 89 ? -2.485 -5.934 -2.774 1.00 93.00 89 ASP A C 1
ATOM 717 O O . ASP A 1 89 ? -2.350 -4.713 -2.688 1.00 93.00 89 ASP A O 1
ATOM 721 N N . ASN A 1 90 ? -1.794 -6.624 -3.679 1.00 84.50 90 ASN A N 1
ATOM 722 C CA . ASN A 1 90 ? -0.886 -5.990 -4.636 1.00 84.50 90 ASN A CA 1
ATOM 723 C C . ASN A 1 90 ? -1.594 -5.235 -5.778 1.00 84.50 90 ASN A C 1
ATOM 725 O O . ASN A 1 90 ? -0.908 -4.562 -6.548 1.00 84.50 90 ASN A O 1
ATOM 729 N N . THR A 1 91 ? -2.921 -5.339 -5.892 1.00 88.00 91 THR A N 1
ATOM 730 C CA . THR A 1 91 ? -3.749 -4.604 -6.860 1.00 88.00 91 THR A CA 1
ATOM 731 C C . THR A 1 91 ? -4.416 -3.369 -6.247 1.00 88.00 91 THR A C 1
ATOM 733 O O . THR A 1 91 ? -5.004 -2.568 -6.971 1.00 88.00 91 THR A O 1
ATOM 736 N N . GLY A 1 92 ? -4.281 -3.175 -4.931 1.00 89.38 92 GLY A N 1
ATOM 737 C CA . GLY A 1 92 ? -4.907 -2.081 -4.189 1.00 89.38 92 GLY A CA 1
ATOM 738 C C . GLY A 1 92 ? -6.322 -2.399 -3.701 1.00 89.38 92 GLY A C 1
ATOM 739 O O . GLY A 1 92 ? -6.982 -1.515 -3.157 1.00 89.38 92 GLY A O 1
ATOM 740 N N . GLN A 1 93 ? -6.797 -3.638 -3.864 1.00 94.19 93 GLN A N 1
ATOM 741 C CA . GLN A 1 93 ? -8.082 -4.068 -3.321 1.00 94.19 93 GLN A CA 1
ATOM 742 C C . GLN A 1 93 ? -8.012 -4.166 -1.797 1.00 94.19 93 GLN A C 1
ATOM 744 O O . GLN A 1 93 ? -7.056 -4.705 -1.238 1.00 94.19 93 GLN A O 1
ATOM 749 N N . ILE A 1 94 ? -9.048 -3.652 -1.130 1.00 96.50 94 ILE A N 1
ATOM 750 C CA . ILE A 1 94 ? -9.155 -3.612 0.331 1.00 96.50 94 ILE A CA 1
ATOM 751 C C . ILE A 1 94 ? -10.086 -4.728 0.798 1.00 96.50 94 ILE A C 1
ATOM 753 O O . ILE A 1 94 ? -11.174 -4.909 0.252 1.00 96.50 94 ILE A O 1
ATOM 757 N N . PHE A 1 95 ? -9.686 -5.449 1.843 1.00 97.69 95 PHE A N 1
ATOM 758 C CA . PHE A 1 95 ? -10.461 -6.542 2.419 1.00 97.69 95 PHE A CA 1
ATOM 759 C C . 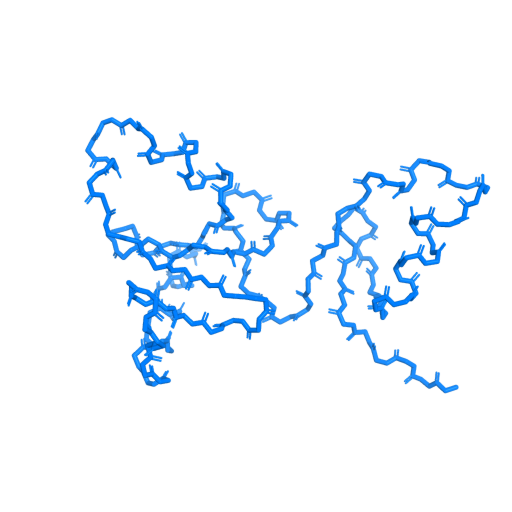PHE A 1 95 ? -10.673 -6.345 3.922 1.00 97.69 95 PHE A C 1
ATOM 761 O O . PHE A 1 95 ? -9.736 -6.044 4.666 1.00 97.69 95 PHE A O 1
ATOM 768 N N . ARG A 1 96 ? -11.905 -6.593 4.380 1.00 96.62 96 ARG A N 1
ATOM 769 C CA . ARG A 1 96 ? -12.308 -6.586 5.791 1.00 96.62 96 ARG A CA 1
ATOM 770 C C . ARG A 1 96 ? -12.633 -8.005 6.232 1.00 96.62 96 ARG A C 1
ATOM 772 O O . ARG A 1 96 ? -13.578 -8.613 5.739 1.00 96.62 96 ARG A O 1
ATOM 779 N N . GLY A 1 97 ? -11.821 -8.561 7.132 1.00 93.88 97 GLY A N 1
ATOM 780 C CA . GLY A 1 97 ? -11.988 -9.950 7.581 1.00 93.88 97 GLY A CA 1
ATOM 781 C C . GLY A 1 97 ? -11.926 -10.978 6.440 1.00 93.88 97 GLY A C 1
ATOM 782 O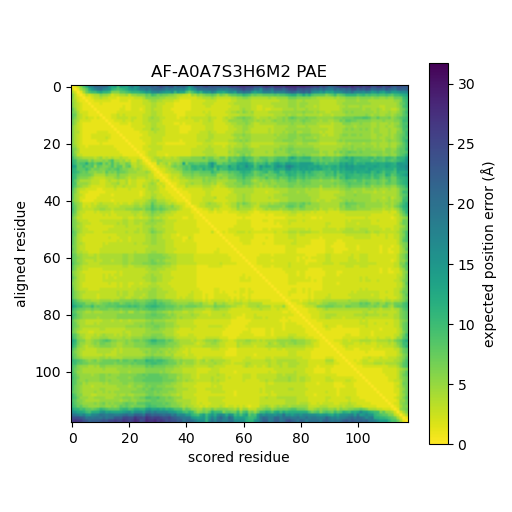 O . GLY A 1 97 ? -12.590 -12.005 6.516 1.00 93.88 97 GLY A O 1
ATOM 783 N N . GLY A 1 98 ? -11.180 -10.682 5.369 1.00 94.56 98 GLY A N 1
ATOM 784 C CA . GLY A 1 98 ? -11.074 -11.527 4.173 1.00 94.56 98 GLY A CA 1
ATOM 785 C C . GLY A 1 98 ? -12.153 -11.299 3.109 1.00 94.56 98 GLY A C 1
ATOM 786 O O . GLY A 1 98 ? -12.054 -11.867 2.026 1.00 94.56 98 GLY A O 1
ATOM 787 N N . PHE A 1 99 ? -13.150 -10.451 3.367 1.00 97.38 99 PHE A N 1
ATOM 788 C CA . PHE A 1 99 ? -14.167 -10.086 2.380 1.00 97.38 99 PHE A CA 1
ATOM 789 C C . PHE A 1 99 ? -13.776 -8.803 1.655 1.00 97.38 99 PHE A C 1
ATOM 791 O O . PHE A 1 99 ? -13.354 -7.842 2.297 1.00 97.38 99 PHE A O 1
ATOM 798 N N . LEU A 1 100 ? -13.927 -8.790 0.329 1.00 97.69 100 LEU A N 1
ATOM 799 C CA . LEU A 1 100 ? -13.667 -7.609 -0.491 1.00 97.69 100 LEU A CA 1
ATOM 800 C C . LEU A 1 100 ? -14.596 -6.465 -0.064 1.00 97.69 100 LEU A C 1
ATOM 802 O O . LEU A 1 100 ? -15.814 -6.639 0.000 1.00 97.69 100 LEU A O 1
ATOM 806 N N . VAL A 1 101 ? -14.012 -5.306 0.228 1.00 97.44 101 VAL A N 1
ATOM 807 C CA . VAL A 1 101 ? -14.753 -4.082 0.540 1.00 97.44 101 VAL A CA 1
ATOM 808 C C . VAL A 1 101 ? -15.337 -3.508 -0.762 1.00 97.44 101 VAL A C 1
ATOM 810 O O . VAL A 1 101 ? -14.618 -3.476 -1.766 1.00 97.44 101 VAL A O 1
ATOM 813 N N . PRO A 1 102 ? -16.609 -3.057 -0.784 1.00 97.81 102 PRO A N 1
ATOM 814 C CA . PRO A 1 102 ? -17.209 -2.447 -1.969 1.00 97.81 102 PRO A CA 1
ATOM 815 C C . PRO A 1 102 ? -16.373 -1.277 -2.519 1.00 97.81 102 PRO A C 1
ATOM 817 O O . PRO A 1 102 ? -15.815 -0.516 -1.723 1.00 97.81 102 PRO A O 1
ATOM 820 N N . PRO A 1 103 ? -16.280 -1.095 -3.851 1.00 95.19 103 PRO A N 1
ATOM 821 C CA . PRO A 1 103 ? -15.400 -0.092 -4.452 1.00 95.19 103 PRO A CA 1
ATOM 822 C C . PRO A 1 103 ? -15.641 1.337 -3.954 1.00 95.19 103 PRO A C 1
ATOM 824 O O . PRO A 1 103 ? -14.682 2.064 -3.706 1.00 95.19 103 PRO A O 1
ATOM 827 N N . GLU A 1 104 ? -16.900 1.738 -3.766 1.00 96.31 104 GLU A N 1
ATOM 828 C CA . GLU A 1 104 ? -17.252 3.063 -3.252 1.00 96.31 104 GLU A CA 1
ATOM 829 C C . GLU A 1 104 ? -16.749 3.290 -1.821 1.00 96.31 104 GLU A C 1
ATOM 831 O O . GLU A 1 104 ? -16.250 4.367 -1.497 1.00 96.31 104 GLU A O 1
ATOM 836 N N . GLU A 1 105 ? -16.814 2.264 -0.974 1.00 96.19 105 GLU A N 1
ATOM 837 C CA . GLU A 1 105 ? -16.327 2.332 0.400 1.00 96.19 105 GLU A CA 1
ATOM 838 C C . GLU A 1 105 ? -14.792 2.302 0.436 1.00 96.19 105 GLU A C 1
ATOM 840 O O . GLU A 1 105 ? -14.170 3.097 1.142 1.00 96.19 105 GLU A O 1
ATOM 845 N N . ALA A 1 106 ? -14.168 1.440 -0.371 1.00 94.75 106 ALA A N 1
ATOM 846 C CA . ALA A 1 106 ? -12.715 1.357 -0.499 1.00 94.75 106 ALA A CA 1
ATOM 847 C C . ALA A 1 106 ? -12.101 2.680 -0.988 1.00 94.75 106 ALA A C 1
ATOM 849 O O . ALA A 1 106 ? -11.047 3.096 -0.492 1.00 94.75 106 ALA A O 1
ATOM 850 N N . GLN A 1 107 ? -12.781 3.371 -1.909 1.00 94.00 107 GLN A N 1
ATOM 851 C CA . GLN A 1 107 ? -12.385 4.695 -2.378 1.00 94.00 107 GLN A CA 1
ATOM 852 C C . GLN A 1 107 ? -12.411 5.715 -1.234 1.00 94.00 107 GLN A C 1
ATOM 854 O O . GLN A 1 107 ? -11.404 6.372 -0.983 1.00 94.00 107 GLN A O 1
ATOM 859 N N . VAL A 1 108 ? -13.508 5.778 -0.469 1.00 94.94 108 VAL A N 1
ATOM 860 C CA . VAL A 1 108 ? -13.625 6.684 0.688 1.00 94.94 108 VAL A CA 1
ATOM 861 C C . VAL A 1 108 ? -12.539 6.410 1.730 1.00 94.94 108 VAL A C 1
ATOM 863 O O . VAL A 1 108 ? -11.937 7.346 2.254 1.00 94.94 108 VAL A O 1
ATOM 866 N N . LEU A 1 109 ? -12.263 5.139 2.035 1.00 94.50 109 LEU A N 1
ATOM 867 C CA . LEU A 1 109 ? -11.201 4.755 2.968 1.00 94.50 109 LEU A CA 1
ATOM 868 C C . LEU A 1 109 ? -9.825 5.231 2.483 1.00 94.50 109 LEU A C 1
ATOM 870 O O . LEU A 1 109 ? -9.054 5.793 3.261 1.00 94.50 109 LEU A O 1
ATOM 874 N N . THR A 1 110 ? -9.545 5.052 1.193 1.00 92.25 110 THR A N 1
ATOM 875 C CA . THR A 1 110 ? -8.281 5.462 0.572 1.00 92.25 110 THR A CA 1
ATOM 876 C C . THR A 1 110 ? -8.123 6.982 0.550 1.00 92.25 110 THR A C 1
ATOM 878 O O . THR A 1 110 ? -7.055 7.488 0.890 1.00 92.25 110 THR A O 1
ATOM 881 N N . ASP A 1 111 ? -9.173 7.723 0.196 1.00 92.81 111 ASP A N 1
ATOM 882 C CA . ASP A 1 111 ? -9.142 9.189 0.125 1.00 92.81 111 ASP A CA 1
ATOM 883 C C . ASP A 1 111 ? -8.935 9.812 1.503 1.00 92.81 111 ASP A C 1
ATOM 885 O O . ASP A 1 111 ? -8.128 10.732 1.676 1.00 92.81 111 ASP A O 1
ATOM 889 N N . ARG A 1 112 ? -9.608 9.254 2.514 1.00 92.88 112 ARG A N 1
ATOM 890 C CA . ARG A 1 112 ? -9.415 9.663 3.904 1.00 92.88 112 ARG A CA 1
ATOM 891 C C . ARG A 1 112 ? -7.979 9.415 4.359 1.00 92.88 112 ARG A C 1
ATOM 893 O O . ARG A 1 112 ? -7.406 10.299 4.984 1.00 92.88 112 ARG A O 1
ATOM 900 N N . ALA A 1 113 ? -7.391 8.276 3.989 1.00 90.62 113 ALA A N 1
ATOM 901 C CA . ALA A 1 113 ? -6.017 7.941 4.361 1.00 90.62 113 ALA A CA 1
ATOM 902 C C . ALA A 1 113 ? -4.934 8.714 3.595 1.00 90.62 113 ALA A C 1
ATOM 904 O O . ALA A 1 113 ? -3.771 8.700 3.983 1.00 90.62 113 ALA A O 1
ATOM 905 N N . ARG A 1 114 ? -5.296 9.387 2.499 1.00 83.69 114 ARG A N 1
ATOM 906 C CA . ARG A 1 114 ? -4.405 10.302 1.768 1.00 83.69 114 ARG A CA 1
ATOM 907 C C . ARG A 1 114 ? -4.518 11.743 2.256 1.00 83.69 114 ARG A C 1
ATOM 909 O O . ARG A 1 114 ? -3.560 12.494 2.138 1.00 83.69 114 A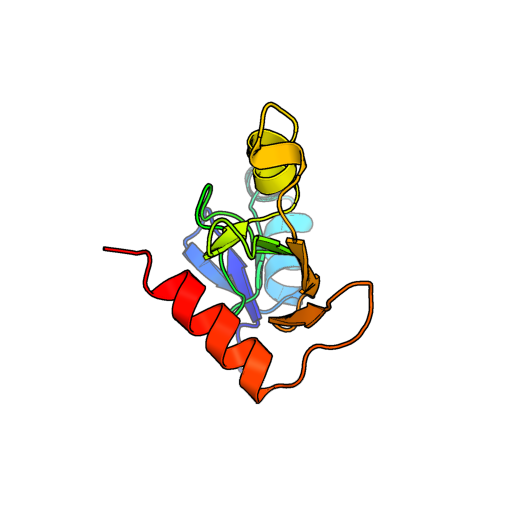RG A O 1
ATOM 916 N N . SER A 1 115 ? -5.672 12.121 2.803 1.00 77.12 115 SER A N 1
ATOM 917 C CA . SER A 1 115 ? -5.940 13.477 3.300 1.00 77.12 115 SER A CA 1
ATOM 918 C C . SER A 1 115 ? -5.231 13.806 4.621 1.00 77.12 115 SER A C 1
ATOM 920 O O . SER A 1 115 ? -5.242 14.959 5.032 1.00 77.12 115 SER A O 1
ATOM 922 N N . THR A 1 116 ? -4.624 12.823 5.293 1.00 61.31 116 THR A N 1
ATOM 923 C CA . THR A 1 116 ? -3.791 13.025 6.494 1.00 61.31 116 THR A CA 1
ATOM 924 C C . THR A 1 116 ? -2.368 13.500 6.173 1.00 61.31 116 THR A C 1
ATOM 926 O O . THR A 1 116 ? -1.591 13.763 7.089 1.00 61.31 116 THR A O 1
ATOM 929 N N . VAL A 1 117 ? -2.026 13.637 4.888 1.00 57.38 117 VAL A N 1
ATOM 930 C CA . VAL A 1 117 ? -0.760 14.205 4.414 1.00 57.38 117 VAL A CA 1
ATOM 931 C C . VAL A 1 117 ? -0.939 15.724 4.270 1.00 57.38 117 VAL A C 1
ATOM 933 O O . VAL A 1 117 ? -1.457 16.185 3.254 1.00 57.38 117 VAL A O 1
ATOM 936 N N . GLU A 1 118 ? -0.591 16.481 5.318 1.00 43.47 118 GLU A N 1
ATOM 937 C CA . GLU A 1 118 ? -0.527 17.961 5.301 1.00 43.47 118 GLU A CA 1
ATOM 938 C C . GLU A 1 118 ? 0.603 18.497 4.407 1.00 43.47 118 GLU A C 1
ATOM 940 O O . GLU A 1 118 ? 1.717 17.919 4.429 1.00 43.47 118 GLU A O 1
#

Secondary structure (DSSP, 8-state):
------EEETTT--EE-HHHHHIIIII-TT-GGGGGPPEEETTPPBPTTTSSSB--EEETTTTEEE-HHHHHHHHSSGGGGG--EEEE-TT--EEETTEEPPHHHHHHHHHHHHTT--

Sequence (118 aa):
EDRVATCQCVQCGLFYSDEGFLYVHAFDAARPDLRNHLKRVINGLVCLECEHYNASVLCEDCVDLFCTECFIKLHRKGKRRQHVHLTIDNTGQIFRGGFLVPPEEAQVLTDRARSTVE

Nearest PDB structures (foldseek):
  7vsp-assembly2_B  TM=5.095E-01  e=3.800E-05  Arabidopsis thaliana
  7wsj-assembly1_B  TM=5.239E-01  e=5.627E-05  Arabidopsis thaliana
  7wsj-assembly2_C  TM=5.405E-01  e=1.014E-04  Arabidopsis thaliana
  7vsq-assembly2_B  TM=5.215E-01  e=2.704E-04  Arabidopsis thaliana
  2ffw-assembly1_A  TM=6.909E-01  e=3.163E-01  Homo sapiens